Protein AF-A0A7S0Z1D7-F1 (afdb_monomer_lite)

Structure (mmCIF, N/CA/C/O backbone):
data_AF-A0A7S0Z1D7-F1
#
_entry.id   AF-A0A7S0Z1D7-F1
#
loop_
_atom_site.group_PDB
_atom_site.id
_atom_site.type_symbol
_atom_site.label_atom_id
_atom_site.label_alt_id
_atom_site.label_comp_id
_atom_site.label_asym_id
_atom_site.label_entity_id
_atom_site.label_seq_id
_atom_site.pdbx_PDB_ins_code
_atom_site.Cartn_x
_atom_site.Cartn_y
_atom_site.Cartn_z
_atom_site.occupancy
_atom_site.B_iso_or_equiv
_atom_site.auth_seq_id
_atom_site.auth_comp_id
_atom_site.auth_asym_id
_atom_site.auth_atom_id
_atom_site.pdbx_PDB_model_num
ATOM 1 N N . SER A 1 1 ? -38.352 2.655 25.335 1.00 43.62 1 SER A N 1
ATOM 2 C CA . SER A 1 1 ? -36.918 2.982 25.258 1.00 43.62 1 SER A CA 1
ATOM 3 C C . SER A 1 1 ? -36.432 2.524 23.896 1.00 43.62 1 SER A C 1
ATOM 5 O O . SER A 1 1 ? -36.374 1.323 23.671 1.00 43.62 1 SER A O 1
ATOM 7 N N . GLY A 1 2 ? -36.289 3.442 22.940 1.00 38.91 2 GLY A N 1
ATOM 8 C CA . GLY A 1 2 ? -35.926 3.115 21.559 1.00 38.91 2 GLY A CA 1
ATOM 9 C C . GLY A 1 2 ? -34.457 3.434 21.340 1.00 38.91 2 GLY A C 1
ATOM 10 O O . GLY A 1 2 ? -34.082 4.601 21.384 1.00 38.91 2 GLY A O 1
ATOM 11 N N . VAL A 1 3 ? -33.631 2.410 21.154 1.00 46.56 3 VAL A N 1
ATOM 12 C CA . VAL A 1 3 ? -32.231 2.589 20.766 1.00 46.56 3 VAL A CA 1
ATOM 13 C C . VAL A 1 3 ? -32.209 2.693 19.245 1.00 46.56 3 VAL A C 1
ATOM 15 O O . VAL A 1 3 ? -32.564 1.739 18.555 1.00 46.56 3 VAL A O 1
ATOM 18 N N . ILE A 1 4 ? -31.855 3.867 18.723 1.00 37.34 4 ILE A N 1
ATOM 19 C CA . ILE A 1 4 ? -31.607 4.061 17.294 1.00 37.34 4 ILE A CA 1
ATOM 20 C C . ILE A 1 4 ? -30.187 3.560 17.037 1.00 37.34 4 ILE A C 1
ATOM 22 O O . ILE A 1 4 ? -29.221 4.194 17.452 1.00 37.34 4 ILE A O 1
ATOM 26 N N . PHE A 1 5 ? -30.055 2.412 16.376 1.00 46.38 5 PHE A N 1
ATOM 27 C CA . PHE A 1 5 ? -28.789 2.007 15.778 1.00 46.38 5 PHE A CA 1
ATOM 28 C C . PHE A 1 5 ? -28.756 2.560 14.354 1.00 46.38 5 PHE A C 1
ATOM 30 O O . PHE A 1 5 ? -29.391 2.008 13.458 1.00 46.38 5 PHE A O 1
ATOM 37 N N . ALA A 1 6 ? -28.042 3.665 14.150 1.00 43.78 6 ALA A N 1
ATOM 38 C CA . ALA A 1 6 ? -27.604 4.054 12.819 1.00 43.78 6 ALA A CA 1
ATOM 39 C C . ALA A 1 6 ? -26.279 3.330 12.550 1.00 43.78 6 ALA A C 1
ATOM 41 O O . ALA A 1 6 ? -25.262 3.596 13.187 1.00 43.78 6 ALA A O 1
ATOM 42 N N . SER A 1 7 ? -26.321 2.336 11.666 1.00 46.44 7 SER A N 1
ATOM 43 C CA . SER A 1 7 ? -25.127 1.724 11.090 1.00 46.44 7 SER A CA 1
ATOM 44 C C . SER A 1 7 ? -24.776 2.527 9.842 1.00 46.44 7 SER A C 1
ATOM 46 O O . SER A 1 7 ? -25.112 2.111 8.732 1.00 46.44 7 SER A O 1
ATOM 48 N N . GLU A 1 8 ? -24.149 3.693 9.998 1.00 53.03 8 GLU A N 1
ATOM 49 C CA . GLU A 1 8 ? -23.557 4.364 8.843 1.00 53.03 8 GLU A CA 1
ATOM 50 C C . GLU A 1 8 ? -22.458 3.454 8.263 1.00 53.03 8 GLU A C 1
ATOM 52 O O . GLU A 1 8 ? -21.535 3.069 8.991 1.00 53.03 8 GLU A O 1
ATOM 57 N N . PRO A 1 9 ? -22.515 3.090 6.968 1.00 56.50 9 PRO A N 1
ATOM 58 C CA . PRO A 1 9 ? -21.373 2.466 6.319 1.00 56.50 9 PRO A CA 1
ATOM 59 C C . PRO A 1 9 ? -20.168 3.402 6.457 1.00 56.50 9 PRO A C 1
ATOM 61 O O . PRO A 1 9 ? -20.307 4.618 6.319 1.00 56.50 9 PRO A O 1
ATOM 64 N N . ALA A 1 10 ? -18.990 2.844 6.753 1.00 62.59 10 ALA A N 1
ATOM 65 C CA . ALA A 1 10 ? -17.773 3.623 6.947 1.00 62.59 10 ALA A CA 1
ATOM 66 C C . ALA A 1 10 ? -17.530 4.530 5.730 1.00 62.59 10 ALA A C 1
ATOM 68 O O . ALA A 1 10 ? -17.160 4.065 4.653 1.00 62.59 10 ALA A O 1
ATOM 69 N N . ARG A 1 11 ? -17.773 5.834 5.891 1.00 73.62 11 ARG A N 1
ATOM 70 C CA . ARG A 1 11 ? -17.564 6.807 4.823 1.00 73.62 11 ARG A CA 1
ATOM 71 C C . ARG A 1 11 ? -16.075 7.072 4.682 1.00 73.62 11 ARG A C 1
ATOM 73 O O . ARG A 1 11 ? -15.396 7.365 5.667 1.00 73.62 11 ARG A O 1
ATOM 80 N N . LEU A 1 12 ? -15.585 7.025 3.452 1.00 76.00 12 LEU A N 1
ATOM 81 C CA . LEU A 1 12 ? -14.231 7.443 3.143 1.00 76.00 12 LEU A CA 1
ATOM 82 C C . LEU A 1 12 ? -14.151 8.972 3.140 1.00 76.00 12 LEU A C 1
ATOM 84 O O . LEU A 1 12 ? -14.885 9.645 2.417 1.00 76.00 12 LEU A O 1
ATOM 88 N N . GLU A 1 13 ? -13.305 9.527 3.999 1.00 80.81 13 GLU A N 1
ATOM 89 C CA . GLU A 1 13 ? -13.101 10.971 4.117 1.00 80.81 13 GLU A CA 1
ATOM 90 C C . GLU A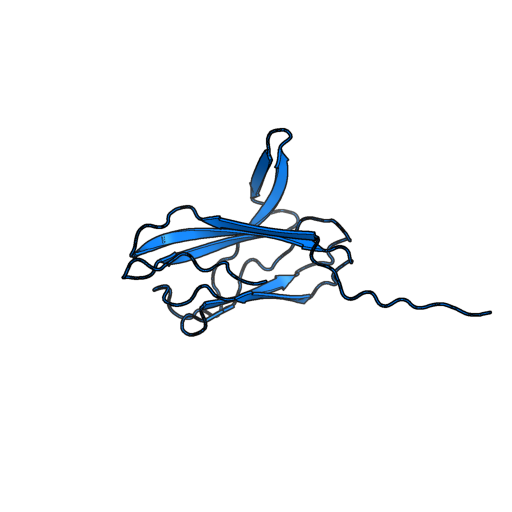 1 13 ? -11.915 11.449 3.287 1.00 80.81 13 GLU A C 1
ATOM 92 O O . GLU A 1 13 ? -11.979 12.526 2.703 1.00 80.81 13 GLU A O 1
ATOM 97 N N . VAL A 1 14 ? -10.847 10.651 3.248 1.00 76.62 14 VAL A N 1
ATOM 98 C CA . VAL A 1 14 ? -9.636 10.908 2.464 1.00 76.62 14 VAL A CA 1
ATOM 99 C C . VAL A 1 14 ? -9.242 9.617 1.767 1.00 76.62 14 VAL A C 1
ATOM 101 O O . VAL A 1 14 ? -9.149 8.577 2.416 1.00 76.62 14 VAL A O 1
ATOM 104 N N . ALA A 1 15 ? -8.986 9.707 0.467 1.00 83.25 15 ALA A N 1
ATOM 105 C CA . ALA A 1 15 ? -8.326 8.684 -0.328 1.00 83.25 15 ALA A CA 1
ATOM 106 C C . ALA A 1 15 ? -7.386 9.378 -1.302 1.00 83.25 15 ALA A C 1
ATOM 108 O O . ALA A 1 15 ? -7.820 9.981 -2.281 1.00 83.25 15 ALA A O 1
ATOM 109 N N . GLU A 1 16 ? -6.097 9.313 -0.999 1.00 85.44 16 GLU A N 1
ATOM 110 C CA . GLU A 1 16 ? -5.060 9.928 -1.808 1.00 85.44 16 GLU A CA 1
ATOM 111 C C . GLU A 1 16 ? -3.976 8.921 -2.155 1.00 85.44 16 GLU A C 1
ATOM 113 O O . GLU A 1 16 ? -3.605 8.060 -1.350 1.00 85.44 16 GLU A O 1
ATOM 118 N N . LEU A 1 17 ? -3.458 9.074 -3.369 1.00 88.62 17 LEU A N 1
ATOM 119 C CA . LEU A 1 17 ? -2.366 8.291 -3.914 1.00 88.62 17 LEU A CA 1
ATOM 120 C C . LEU A 1 17 ? -1.288 9.236 -4.410 1.00 88.62 17 LEU A C 1
ATOM 122 O O . LEU A 1 17 ? -1.570 10.222 -5.090 1.00 88.62 17 LEU A O 1
ATOM 126 N N . GLU A 1 18 ? -0.054 8.901 -4.084 1.00 90.62 18 GLU A N 1
ATOM 127 C CA . GLU A 1 18 ? 1.121 9.617 -4.545 1.00 90.62 18 GLU A CA 1
ATOM 128 C C . GLU A 1 18 ? 2.105 8.629 -5.153 1.00 90.62 18 GLU A C 1
ATOM 130 O O . GLU A 1 18 ? 2.356 7.557 -4.604 1.00 90.62 18 GLU A O 1
ATOM 135 N N . GLU A 1 19 ? 2.646 9.000 -6.306 1.00 89.31 19 GLU A N 1
ATOM 136 C CA . GLU A 1 19 ? 3.552 8.178 -7.093 1.00 89.31 19 GLU A CA 1
ATOM 137 C C . GLU A 1 19 ? 4.892 8.889 -7.218 1.00 89.31 19 GLU A C 1
ATOM 139 O O . GLU A 1 19 ? 4.947 10.087 -7.494 1.00 89.31 19 GLU A O 1
ATOM 144 N N . THR A 1 20 ? 5.986 8.148 -7.085 1.00 91.94 20 THR A N 1
ATOM 145 C CA . THR A 1 20 ? 7.329 8.718 -7.278 1.00 91.94 20 THR A CA 1
ATOM 146 C C . THR A 1 20 ? 7.661 9.005 -8.742 1.00 91.94 20 THR A C 1
ATOM 148 O O . THR A 1 20 ? 8.494 9.862 -9.024 1.00 91.94 20 THR A O 1
ATOM 151 N N . THR A 1 21 ? 7.068 8.271 -9.689 1.00 88.50 21 THR A N 1
ATOM 152 C CA . THR A 1 21 ? 7.337 8.446 -11.123 1.00 88.50 21 THR A CA 1
ATOM 153 C C . THR A 1 21 ? 6.233 7.848 -11.987 1.00 88.50 21 THR A C 1
ATOM 155 O O . THR A 1 21 ? 5.698 6.789 -11.679 1.00 88.50 21 THR A O 1
ATOM 158 N N . ARG A 1 22 ? 5.948 8.489 -13.125 1.00 85.81 22 ARG A N 1
ATOM 159 C CA . ARG A 1 22 ? 5.029 7.985 -14.165 1.00 85.81 22 ARG A CA 1
ATOM 160 C C . ARG A 1 22 ? 5.754 7.418 -15.386 1.00 85.81 22 ARG A C 1
ATOM 162 O O . ARG A 1 22 ? 5.128 7.106 -16.393 1.00 85.81 22 ARG A O 1
ATOM 169 N N . VAL A 1 23 ? 7.082 7.317 -15.323 1.00 88.31 23 VAL A N 1
ATOM 170 C CA . VAL A 1 23 ? 7.895 6.812 -16.434 1.00 88.31 23 VAL A CA 1
ATOM 171 C C . VAL A 1 23 ? 7.589 5.330 -16.658 1.00 88.31 23 VAL A C 1
ATOM 173 O O . VAL A 1 23 ? 7.536 4.548 -15.705 1.00 88.31 23 VAL A O 1
ATOM 176 N N . SER A 1 24 ? 7.386 4.948 -17.917 1.00 89.69 24 SER A N 1
ATOM 177 C CA . SER A 1 24 ? 7.147 3.561 -18.324 1.00 89.69 24 SER A CA 1
ATOM 178 C C . SER A 1 24 ? 8.285 2.647 -17.878 1.00 89.69 24 SER A C 1
ATOM 180 O O . SER A 1 24 ? 9.454 3.026 -17.963 1.00 89.69 24 SER A O 1
ATOM 182 N N . SER A 1 25 ? 7.954 1.441 -17.420 1.00 91.31 25 SER A N 1
ATOM 183 C CA . SER A 1 25 ? 8.916 0.442 -16.923 1.00 91.31 25 SER A CA 1
ATOM 184 C C . SER A 1 25 ? 9.796 0.884 -15.748 1.00 91.31 25 SER A C 1
ATOM 186 O O . SER A 1 25 ? 10.668 0.127 -15.322 1.00 91.31 25 SER A O 1
ATOM 188 N N . ALA A 1 26 ? 9.584 2.078 -15.190 1.00 92.44 26 ALA A N 1
ATOM 189 C CA . ALA A 1 26 ? 10.303 2.520 -14.009 1.00 92.44 26 ALA A CA 1
ATOM 190 C C . ALA A 1 26 ? 9.721 1.871 -12.747 1.00 92.44 26 ALA A C 1
ATOM 192 O O . ALA A 1 26 ? 8.520 1.598 -12.656 1.00 92.44 26 ALA A O 1
ATOM 193 N N . SER A 1 27 ? 10.580 1.655 -11.749 1.00 94.50 27 SER A N 1
ATOM 194 C CA . SER A 1 27 ? 10.118 1.326 -10.402 1.00 94.50 27 SER A CA 1
ATOM 195 C C . SER A 1 27 ? 9.440 2.552 -9.799 1.00 94.50 27 SER A C 1
ATOM 197 O O . SER A 1 27 ? 10.032 3.628 -9.737 1.00 94.50 27 SER A O 1
ATOM 199 N N . ASN A 1 28 ? 8.204 2.369 -9.352 1.00 92.81 28 ASN A N 1
ATOM 200 C CA . ASN A 1 28 ? 7.359 3.405 -8.798 1.00 92.81 28 ASN A CA 1
ATOM 201 C C . ASN A 1 28 ? 6.923 3.007 -7.388 1.00 92.81 28 ASN A C 1
ATOM 203 O O . ASN A 1 28 ? 6.426 1.902 -7.163 1.00 92.81 28 ASN A O 1
ATOM 207 N N . SER A 1 29 ? 7.133 3.900 -6.426 1.00 94.94 29 SER A N 1
ATOM 208 C CA . SER A 1 29 ? 6.567 3.746 -5.091 1.00 94.94 29 SER A CA 1
ATOM 209 C C . SER A 1 29 ? 5.211 4.433 -5.048 1.00 94.94 29 SER A C 1
ATOM 211 O O . SER A 1 29 ? 5.121 5.625 -5.334 1.00 94.94 29 SER A O 1
ATOM 213 N N . ILE A 1 30 ? 4.190 3.671 -4.669 1.00 94.12 30 ILE A N 1
ATOM 214 C CA . ILE A 1 30 ? 2.826 4.147 -4.472 1.00 94.12 30 ILE A CA 1
ATOM 215 C C . ILE A 1 30 ? 2.630 4.359 -2.977 1.00 94.12 30 ILE A C 1
ATOM 217 O O . ILE A 1 30 ? 2.709 3.403 -2.202 1.00 94.12 30 ILE A O 1
ATOM 221 N N . THR A 1 31 ? 2.387 5.600 -2.579 1.00 94.88 31 THR A N 1
ATOM 222 C CA . THR A 1 31 ? 2.015 5.974 -1.214 1.00 94.88 31 THR A CA 1
ATOM 223 C C . THR A 1 31 ? 0.506 6.157 -1.158 1.00 94.88 31 THR A C 1
ATOM 225 O O . THR A 1 31 ? -0.048 6.973 -1.889 1.00 94.88 31 THR A O 1
ATOM 228 N N . VAL A 1 32 ? -0.152 5.399 -0.288 1.00 94.56 32 VAL A N 1
ATOM 229 C CA . VAL A 1 32 ? -1.597 5.437 -0.057 1.00 94.56 32 VAL A CA 1
ATOM 230 C C . VAL A 1 32 ? -1.857 6.158 1.255 1.00 94.56 32 VAL A C 1
ATOM 232 O O . VAL A 1 32 ? -1.204 5.860 2.255 1.00 94.56 32 VAL A O 1
ATOM 235 N N . ARG A 1 33 ? -2.830 7.070 1.264 1.00 93.44 33 ARG A N 1
ATOM 236 C CA . ARG A 1 33 ? -3.343 7.728 2.471 1.00 93.44 33 ARG A CA 1
ATOM 237 C C . ARG A 1 33 ? -4.858 7.605 2.500 1.00 93.44 33 ARG A C 1
ATOM 239 O O . ARG A 1 33 ? -5.542 8.021 1.566 1.00 93.44 33 ARG A O 1
ATOM 246 N N . LEU A 1 34 ? -5.367 7.027 3.579 1.00 92.25 34 LEU A N 1
ATOM 247 C CA . LEU A 1 34 ? -6.777 6.741 3.789 1.00 92.25 34 LEU A CA 1
ATOM 248 C C . LEU A 1 34 ? -7.232 7.339 5.116 1.00 92.25 34 LEU A C 1
ATOM 250 O O . LEU A 1 34 ? -6.536 7.210 6.120 1.00 92.25 34 LEU A O 1
ATOM 254 N N . ARG A 1 35 ? -8.428 7.916 5.156 1.00 90.94 35 ARG A N 1
ATOM 255 C CA . ARG A 1 35 ? -9.096 8.276 6.409 1.00 90.94 35 ARG A CA 1
ATOM 256 C C . ARG A 1 35 ? -10.561 7.895 6.334 1.00 90.94 35 ARG A C 1
ATOM 258 O O . ARG A 1 35 ? -11.238 8.277 5.383 1.00 90.94 35 ARG A O 1
ATOM 265 N N . THR A 1 36 ? -11.054 7.174 7.333 1.00 88.31 36 THR A N 1
ATOM 266 C CA . THR A 1 36 ? -12.456 6.750 7.417 1.00 88.31 36 THR A CA 1
ATOM 267 C C . THR A 1 36 ? -13.180 7.495 8.532 1.00 88.31 36 THR A C 1
ATOM 269 O O . THR A 1 36 ? -12.615 7.732 9.597 1.00 88.31 36 THR A O 1
ATOM 272 N N . GLY A 1 37 ? -14.454 7.820 8.313 1.00 88.62 37 GLY A N 1
ATOM 273 C CA . GLY A 1 37 ? -15.334 8.417 9.328 1.00 88.62 37 GLY A CA 1
ATOM 274 C C . GLY A 1 37 ? -15.874 7.413 10.353 1.00 88.62 37 GLY A C 1
ATOM 275 O O . GLY A 1 37 ? -16.726 7.748 11.167 1.00 88.62 37 GLY A O 1
ATOM 276 N N . ALA A 1 38 ? -15.412 6.164 10.293 1.00 88.56 38 ALA A N 1
ATOM 277 C CA . ALA A 1 38 ? -15.722 5.118 11.255 1.00 88.56 38 ALA A CA 1
ATOM 278 C C . ALA A 1 38 ? -14.429 4.440 11.712 1.00 88.56 38 ALA A C 1
ATOM 280 O O . ALA A 1 38 ? -13.449 4.380 10.963 1.00 88.56 38 ALA A O 1
ATOM 281 N N . ALA A 1 39 ? -14.442 3.915 12.937 1.00 91.88 39 ALA A N 1
ATOM 282 C CA . ALA A 1 39 ? -13.351 3.093 13.439 1.00 91.88 39 ALA A CA 1
ATOM 283 C C . ALA A 1 39 ? -13.305 1.750 12.695 1.00 91.88 39 AL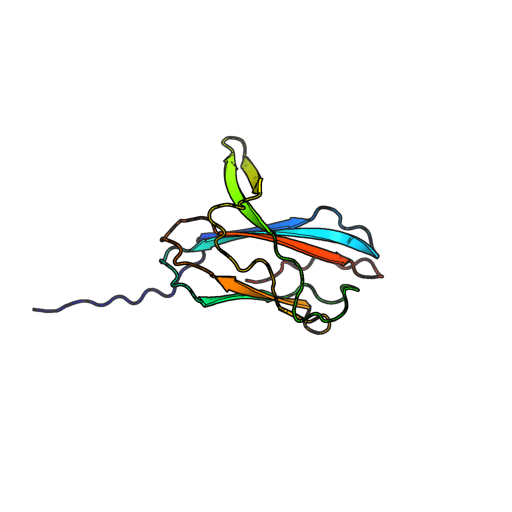A A C 1
ATOM 285 O O . ALA A 1 39 ? -14.342 1.137 12.441 1.00 91.88 39 ALA A O 1
ATOM 286 N N . LEU A 1 40 ? -12.099 1.281 12.384 1.00 92.56 40 LEU A N 1
ATOM 287 C CA . LEU A 1 40 ? -11.859 -0.018 11.762 1.00 92.56 40 LEU A CA 1
ATOM 288 C C . LEU A 1 40 ? -11.245 -0.967 12.788 1.00 92.56 40 LEU A C 1
ATOM 290 O O . LEU A 1 40 ? -10.367 -0.580 13.562 1.00 92.56 40 LEU A O 1
ATOM 294 N N . SER A 1 41 ? -11.688 -2.221 12.801 1.00 94.69 41 SER A N 1
ATOM 295 C CA . SER A 1 41 ? -11.107 -3.247 13.668 1.00 94.69 41 SER A CA 1
ATOM 296 C C . SER A 1 41 ? -9.776 -3.754 13.112 1.00 94.69 41 SER A C 1
ATOM 298 O O . SER A 1 41 ? -9.493 -3.643 11.915 1.00 94.69 41 SER A O 1
ATOM 300 N N . SER A 1 42 ? -8.973 -4.393 13.964 1.00 94.75 42 SER A N 1
ATOM 301 C CA . SER A 1 42 ? -7.849 -5.202 13.487 1.00 94.75 42 SER A CA 1
ATOM 302 C C . SER A 1 42 ? -8.324 -6.278 12.500 1.00 94.75 42 SER A C 1
ATOM 304 O O . SER A 1 42 ? -9.503 -6.638 12.463 1.00 94.75 42 SER A O 1
ATOM 306 N N . ALA A 1 43 ? -7.403 -6.760 11.665 1.00 93.44 43 ALA A N 1
ATOM 307 C CA . ALA A 1 43 ? -7.638 -7.711 10.578 1.00 93.44 43 ALA A CA 1
ATOM 308 C C . ALA A 1 43 ? -8.583 -7.238 9.454 1.00 93.44 43 ALA A C 1
ATOM 310 O O . ALA A 1 43 ? -8.783 -7.983 8.489 1.00 93.44 43 ALA A O 1
ATOM 311 N N . THR A 1 44 ? -9.103 -6.003 9.515 1.00 94.75 44 THR A N 1
ATOM 312 C CA . THR A 1 44 ? -9.806 -5.381 8.382 1.00 94.75 44 THR A CA 1
ATOM 313 C C . THR A 1 44 ? -8.914 -5.428 7.149 1.00 94.75 44 THR A C 1
ATOM 315 O O . THR A 1 44 ? -7.717 -5.138 7.219 1.00 94.75 44 THR A O 1
ATOM 318 N N . THR A 1 45 ? -9.498 -5.820 6.023 1.00 95.06 45 THR A N 1
ATOM 319 C CA . THR A 1 45 ? -8.789 -5.938 4.751 1.00 95.06 45 THR A CA 1
ATOM 320 C C . THR A 1 45 ? -9.007 -4.673 3.931 1.00 95.06 45 THR A C 1
ATOM 322 O O . THR A 1 45 ? -10.146 -4.297 3.672 1.00 95.06 45 THR A O 1
ATOM 325 N N . ILE A 1 46 ? -7.915 -4.033 3.526 1.00 93.94 46 ILE A N 1
ATOM 326 C CA . ILE A 1 46 ? -7.901 -2.894 2.608 1.00 93.94 46 ILE A CA 1
ATOM 327 C C . ILE A 1 46 ? -7.467 -3.420 1.246 1.00 93.94 46 ILE A C 1
ATOM 329 O O . ILE A 1 46 ? -6.443 -4.099 1.136 1.00 93.94 46 ILE A O 1
ATOM 333 N N . THR A 1 47 ? -8.247 -3.101 0.218 1.00 93.75 47 THR A N 1
ATOM 334 C CA . THR A 1 47 ? -7.985 -3.544 -1.150 1.00 93.75 47 THR A CA 1
ATOM 335 C C . THR A 1 47 ? -7.861 -2.328 -2.052 1.00 93.75 47 THR A C 1
ATOM 337 O O . THR A 1 47 ? -8.833 -1.622 -2.273 1.00 93.75 47 THR A O 1
ATOM 340 N N . LEU A 1 48 ? -6.665 -2.088 -2.580 1.00 91.81 48 LEU A N 1
ATOM 341 C CA . LEU A 1 48 ? -6.421 -1.077 -3.602 1.00 91.81 48 LEU A CA 1
ATOM 342 C C . LEU A 1 48 ? -6.559 -1.733 -4.974 1.00 91.81 48 LEU A C 1
ATOM 344 O O . LEU A 1 48 ? -5.911 -2.747 -5.231 1.00 91.81 48 LEU A O 1
ATOM 348 N N . THR A 1 49 ? -7.375 -1.159 -5.856 1.00 89.50 49 THR A N 1
ATOM 349 C CA . THR A 1 49 ? -7.640 -1.712 -7.193 1.00 89.50 49 THR A CA 1
ATOM 350 C C . THR A 1 49 ? -7.420 -0.689 -8.298 1.00 89.50 49 THR A C 1
ATOM 352 O O . THR A 1 49 ? -7.466 0.517 -8.067 1.00 89.50 49 THR A O 1
ATOM 355 N N . GLY A 1 50 ? -7.218 -1.171 -9.526 1.00 85.00 50 GLY A N 1
ATOM 356 C CA . GLY A 1 50 ? -7.106 -0.318 -10.712 1.00 85.00 50 GLY A CA 1
ATOM 357 C C . GLY A 1 50 ? -5.673 -0.003 -11.141 1.00 85.00 50 GLY A C 1
ATOM 358 O O . GLY A 1 50 ? -5.492 0.728 -12.109 1.00 85.00 50 GLY A O 1
ATOM 359 N N . LEU A 1 51 ? -4.662 -0.597 -10.498 1.00 88.12 51 LEU A N 1
ATOM 360 C CA . LEU A 1 51 ? -3.246 -0.476 -10.872 1.00 88.12 51 LEU A CA 1
ATOM 361 C C . LEU A 1 51 ? -2.850 -1.506 -11.949 1.00 88.12 51 LEU A C 1
ATOM 363 O O . LEU A 1 51 ? -1.890 -2.269 -11.810 1.00 88.12 51 LEU A O 1
ATOM 367 N N . THR A 1 52 ? -3.664 -1.602 -12.999 1.00 90.00 52 THR A N 1
ATOM 368 C CA . THR A 1 52 ? -3.553 -2.629 -14.046 1.00 90.00 52 THR A CA 1
ATOM 369 C C . THR A 1 52 ? -2.429 -2.342 -15.036 1.00 90.00 52 THR A C 1
ATOM 371 O O . THR A 1 52 ? -2.105 -1.193 -15.309 1.00 90.00 52 THR A O 1
ATOM 374 N N . GLY A 1 53 ? -1.871 -3.391 -15.644 1.00 89.19 53 GLY A N 1
ATOM 375 C CA . GLY A 1 53 ? -0.840 -3.275 -16.684 1.00 89.19 53 GLY A CA 1
ATOM 376 C C . GLY A 1 53 ? 0.547 -2.880 -16.171 1.00 89.19 53 GLY A C 1
ATOM 377 O O . GLY A 1 53 ? 1.460 -2.693 -16.970 1.00 89.19 53 GLY A O 1
ATOM 378 N N . THR A 1 54 ? 0.723 -2.811 -14.852 1.00 92.25 54 THR A N 1
ATOM 379 C CA . THR A 1 54 ? 2.037 -2.836 -14.204 1.00 92.25 54 THR A CA 1
ATOM 380 C C . THR A 1 54 ? 2.799 -4.118 -14.564 1.00 92.25 54 THR A C 1
ATOM 382 O O . THR A 1 54 ? 2.225 -5.150 -14.923 1.00 92.25 54 THR A O 1
ATOM 385 N N . GLN A 1 55 ? 4.123 -4.066 -14.456 1.00 94.81 55 GLN A N 1
ATOM 386 C CA . GLN A 1 55 ? 5.018 -5.184 -14.775 1.00 94.81 55 GLN A CA 1
ATOM 387 C C . GLN A 1 55 ? 5.466 -5.966 -13.531 1.00 94.81 55 GLN A C 1
ATOM 389 O O . GLN A 1 55 ? 6.270 -6.890 -13.631 1.00 94.81 55 GLN A O 1
ATOM 394 N N . SER A 1 56 ? 4.966 -5.602 -12.349 1.00 94.69 56 SER A N 1
ATOM 395 C CA . SER A 1 56 ? 5.237 -6.339 -11.115 1.00 94.69 56 SER A CA 1
ATOM 396 C C . SER A 1 56 ? 4.513 -7.675 -11.116 1.00 94.69 56 SER A C 1
ATOM 398 O O . SER A 1 56 ? 3.286 -7.690 -11.088 1.00 94.69 56 SER A O 1
ATOM 400 N N . ALA A 1 57 ? 5.272 -8.771 -11.103 1.00 97.00 57 ALA A N 1
ATOM 401 C CA . ALA A 1 57 ? 4.736 -10.124 -10.993 1.00 97.00 57 ALA A CA 1
ATOM 402 C C . ALA A 1 57 ? 3.943 -10.327 -9.693 1.00 97.00 57 ALA A C 1
ATOM 404 O O . ALA A 1 57 ? 4.213 -9.666 -8.684 1.00 97.00 57 ALA A O 1
ATOM 405 N N . ASP A 1 58 ? 3.002 -11.271 -9.722 1.00 97.88 58 ASP A N 1
ATOM 406 C CA . ASP A 1 58 ? 2.223 -11.687 -8.555 1.00 97.88 58 ASP A CA 1
ATOM 407 C C . ASP A 1 58 ? 3.126 -12.007 -7.357 1.00 97.88 58 ASP A C 1
ATOM 409 O O . ASP A 1 58 ? 4.181 -12.634 -7.485 1.00 97.88 58 ASP A O 1
ATOM 413 N N . SER A 1 59 ? 2.700 -11.589 -6.167 1.00 98.00 59 SER A N 1
ATOM 414 C CA . SER A 1 59 ? 3.432 -11.868 -4.935 1.00 98.00 59 SER A CA 1
ATOM 415 C C . SER A 1 59 ? 2.490 -11.966 -3.750 1.00 98.00 59 SER A C 1
ATOM 417 O O . SER A 1 59 ? 1.721 -11.051 -3.474 1.00 98.00 59 SER A O 1
ATOM 419 N N . ALA A 1 60 ? 2.601 -13.050 -2.984 1.00 97.31 60 ALA A N 1
ATOM 420 C CA . ALA A 1 60 ? 1.890 -13.195 -1.7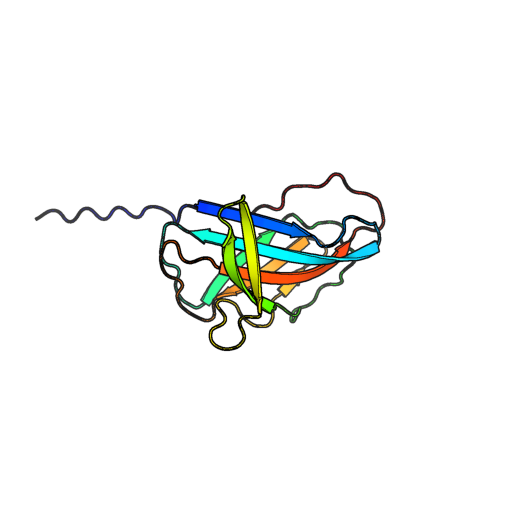15 1.00 97.31 60 ALA A CA 1
ATOM 421 C C . ALA A 1 60 ? 2.541 -12.410 -0.559 1.00 97.31 60 ALA A C 1
ATOM 423 O O . ALA A 1 60 ? 1.985 -12.374 0.535 1.00 97.31 60 ALA A O 1
ATOM 424 N N . ASN A 1 61 ? 3.730 -11.832 -0.779 1.00 97.25 61 ASN A N 1
ATOM 425 C CA . ASN A 1 61 ? 4.533 -11.174 0.251 1.00 97.25 61 ASN A CA 1
ATOM 426 C C . ASN A 1 61 ? 5.193 -9.893 -0.288 1.00 97.25 61 ASN A C 1
ATOM 428 O O . ASN A 1 61 ? 6.401 -9.703 -0.142 1.00 97.25 61 ASN A O 1
ATOM 432 N N . VAL A 1 62 ? 4.433 -9.017 -0.953 1.00 97.44 62 VAL A N 1
ATOM 433 C CA . VAL A 1 62 ? 4.983 -7.712 -1.353 1.00 97.44 62 VAL A CA 1
ATOM 434 C C . VAL A 1 62 ? 5.257 -6.885 -0.102 1.00 97.44 62 VAL A C 1
ATOM 436 O O . VAL A 1 62 ? 4.431 -6.859 0.808 1.00 97.44 62 VAL A O 1
ATOM 439 N N . VAL A 1 63 ? 6.413 -6.226 -0.040 1.00 97.62 63 VAL A N 1
ATOM 440 C CA . VAL A 1 63 ? 6.768 -5.373 1.100 1.00 97.62 63 VAL A CA 1
ATOM 441 C C . VAL A 1 63 ? 5.849 -4.157 1.127 1.00 97.62 63 VAL A C 1
ATOM 443 O O . VAL A 1 63 ? 5.726 -3.433 0.137 1.00 97.62 63 VAL A O 1
ATOM 446 N N . VAL A 1 64 ? 5.237 -3.932 2.284 1.00 97.19 64 VAL A N 1
ATOM 447 C CA . VAL A 1 64 ? 4.377 -2.791 2.575 1.00 97.19 64 VAL A CA 1
ATOM 448 C C . VAL A 1 64 ? 4.969 -2.060 3.765 1.00 97.19 64 VAL A C 1
ATOM 450 O O . VAL A 1 64 ? 5.154 -2.615 4.843 1.00 97.19 64 VAL A O 1
ATOM 453 N N . GLN A 1 65 ? 5.276 -0.790 3.565 1.00 97.12 65 GLN A N 1
ATOM 454 C CA . GLN A 1 65 ? 5.856 0.057 4.586 1.00 97.12 65 GLN A CA 1
ATOM 455 C C . GLN A 1 65 ? 4.767 0.933 5.192 1.00 97.12 65 GLN A C 1
ATOM 457 O O . GLN A 1 65 ? 4.211 1.778 4.496 1.00 97.12 65 GLN A O 1
ATOM 462 N N . SER A 1 66 ? 4.451 0.741 6.474 1.00 96.44 66 SER A N 1
ATOM 463 C CA . SER A 1 66 ? 3.524 1.630 7.183 1.00 96.44 66 SER A CA 1
ATOM 464 C C . SER A 1 66 ? 4.163 3.004 7.373 1.00 96.44 66 SER A C 1
ATOM 466 O O . SER A 1 66 ? 5.351 3.104 7.681 1.00 96.44 66 SER A O 1
ATOM 468 N N . LEU A 1 67 ? 3.359 4.054 7.232 1.00 96.75 67 LEU A N 1
ATOM 469 C CA . LEU A 1 67 ? 3.785 5.441 7.376 1.00 96.75 67 LEU A CA 1
ATOM 470 C C . LEU A 1 67 ? 2.962 6.153 8.452 1.00 96.75 67 LEU A C 1
ATOM 472 O O . LEU A 1 67 ? 1.809 5.800 8.703 1.00 96.75 67 LEU A O 1
ATOM 476 N N . SER A 1 68 ? 3.559 7.172 9.060 1.00 94.06 68 SER A N 1
ATOM 477 C CA . SER A 1 68 ? 2.872 8.200 9.836 1.00 94.06 68 SER A CA 1
ATOM 478 C C . SER A 1 68 ? 2.813 9.450 8.973 1.00 94.06 68 SER A C 1
ATOM 480 O O . SER A 1 68 ? 3.863 9.960 8.594 1.00 94.06 68 SER A O 1
ATOM 482 N N . CYS A 1 69 ? 1.611 9.911 8.626 1.00 93.19 69 CYS A N 1
ATOM 483 C CA . CYS A 1 69 ? 1.428 11.069 7.757 1.00 93.19 69 CYS A CA 1
ATOM 484 C C . CYS A 1 69 ? 0.589 12.146 8.442 1.00 93.19 69 CYS A C 1
ATOM 486 O O . CYS A 1 69 ? -0.518 11.868 8.906 1.00 93.19 69 CYS A O 1
ATOM 488 N N . GLU A 1 70 ? 1.081 13.380 8.425 1.00 91.00 70 GLU A N 1
ATOM 489 C CA . GLU A 1 70 ? 0.383 14.556 8.944 1.00 91.00 70 GLU A CA 1
ATOM 490 C C . GLU A 1 70 ? 0.130 15.572 7.821 1.00 91.00 70 GLU A C 1
ATOM 492 O O . GLU A 1 70 ? 1.008 15.782 6.977 1.00 91.00 70 GLU A O 1
ATOM 497 N N . PRO A 1 71 ? -1.060 16.197 7.763 1.00 89.44 71 PRO A N 1
ATOM 498 C CA . PRO A 1 71 ? -1.361 17.190 6.742 1.00 89.44 71 PRO A CA 1
ATOM 499 C C . PRO A 1 71 ? -0.578 18.483 6.997 1.00 89.44 71 PRO A C 1
ATOM 501 O O . PRO A 1 71 ? -0.505 18.976 8.123 1.00 89.44 71 PRO A O 1
ATOM 504 N N . LEU A 1 72 ? -0.031 19.070 5.935 1.00 89.06 72 LEU A N 1
ATOM 505 C CA . LEU A 1 72 ? 0.676 20.348 5.996 1.00 89.06 72 LEU A CA 1
ATOM 506 C C . LEU A 1 72 ? -0.297 21.523 5.844 1.00 89.06 72 LEU A C 1
ATOM 508 O O . LEU A 1 72 ? -1.236 21.474 5.050 1.00 89.06 72 LEU A O 1
ATOM 512 N N . SER A 1 73 ? -0.031 22.633 6.540 1.00 88.19 73 SER A N 1
ATOM 513 C CA . SER A 1 73 ? -0.858 23.853 6.470 1.00 88.19 73 SER A CA 1
ATOM 514 C C . SER A 1 73 ? -0.914 24.469 5.066 1.00 88.19 73 SER A C 1
ATOM 516 O O . SER A 1 73 ? -1.889 25.127 4.720 1.00 88.19 73 SER A O 1
ATOM 518 N N . ALA A 1 74 ? 0.126 24.246 4.257 1.00 87.31 74 ALA A N 1
ATOM 519 C CA . ALA A 1 74 ? 0.219 24.698 2.868 1.00 87.31 74 ALA A CA 1
ATOM 520 C C . ALA A 1 74 ? -0.430 23.726 1.858 1.00 87.31 74 ALA A C 1
ATOM 522 O O . ALA A 1 74 ? -0.359 23.959 0.653 1.00 87.31 74 ALA A O 1
ATOM 523 N N . GLY A 1 75 ? -1.053 22.644 2.337 1.00 84.56 75 GLY A N 1
ATOM 524 C CA . GLY A 1 75 ? -1.484 21.513 1.520 1.00 84.56 75 GLY A CA 1
ATOM 525 C C . GLY A 1 75 ? -0.389 20.451 1.371 1.00 84.56 75 GLY A C 1
ATOM 526 O O . GLY A 1 75 ? 0.803 20.735 1.494 1.00 84.56 75 GLY A O 1
ATOM 527 N N . GLY A 1 76 ? -0.805 19.208 1.121 1.00 87.75 76 GLY A N 1
ATOM 528 C CA . GLY A 1 76 ? 0.081 18.043 1.073 1.00 87.75 76 GLY A CA 1
ATOM 529 C C . GLY A 1 76 ? 0.274 17.369 2.434 1.00 87.75 76 GLY A C 1
ATOM 530 O O . GLY A 1 76 ? -0.443 17.654 3.396 1.00 87.75 76 GLY A O 1
ATOM 531 N N . TRP A 1 77 ? 1.242 16.455 2.500 1.00 91.81 77 TRP A N 1
ATOM 532 C CA . TRP A 1 77 ? 1.470 15.581 3.651 1.00 91.81 77 TRP A CA 1
ATOM 533 C C . TRP A 1 77 ? 2.956 15.484 3.981 1.00 91.81 77 TRP A C 1
ATOM 535 O O . TRP A 1 77 ? 3.772 15.294 3.081 1.00 91.81 77 TRP A O 1
ATOM 545 N N . ASN A 1 78 ? 3.297 15.550 5.267 1.00 92.88 78 ASN A N 1
ATOM 546 C CA . ASN A 1 78 ? 4.592 15.093 5.758 1.00 92.88 78 ASN A CA 1
ATOM 547 C C . ASN A 1 78 ? 4.453 13.633 6.180 1.00 92.88 78 ASN A C 1
ATOM 549 O O . ASN A 1 78 ? 3.631 13.340 7.045 1.00 92.88 78 ASN A O 1
ATOM 553 N N . CYS A 1 79 ? 5.213 12.732 5.562 1.00 93.81 79 CYS A N 1
ATOM 554 C CA . CYS A 1 79 ? 5.122 11.297 5.813 1.00 93.81 79 CYS A CA 1
ATOM 555 C C . CYS A 1 79 ? 6.479 10.722 6.215 1.00 93.81 79 CYS A C 1
ATOM 557 O O . CYS A 1 79 ? 7.458 10.866 5.484 1.00 93.81 79 CYS A O 1
ATOM 559 N N . GLU A 1 80 ? 6.500 9.992 7.323 1.00 95.00 80 GLU A N 1
ATOM 560 C CA . GLU A 1 80 ? 7.681 9.307 7.850 1.00 95.00 80 GLU A CA 1
ATOM 561 C C . GLU A 1 80 ? 7.390 7.820 8.074 1.00 95.00 80 GLU A C 1
ATOM 563 O O . GLU A 1 80 ? 6.236 7.403 8.205 1.00 95.00 80 GLU A O 1
ATOM 568 N N . ASP A 1 81 ? 8.438 6.999 8.111 1.00 93.31 81 ASP A N 1
ATOM 569 C CA . ASP A 1 81 ? 8.299 5.559 8.313 1.00 93.31 81 ASP A CA 1
ATOM 570 C C . ASP A 1 81 ? 7.803 5.252 9.738 1.00 93.31 81 ASP A C 1
ATOM 572 O O . ASP A 1 81 ? 8.404 5.668 10.728 1.00 93.31 81 ASP A O 1
ATOM 576 N N . GLN A 1 82 ? 6.716 4.481 9.860 1.00 89.00 82 GLN A N 1
ATOM 577 C CA . GLN A 1 82 ? 6.123 4.121 11.152 1.00 89.00 82 GLN A CA 1
ATOM 578 C C . GLN A 1 82 ? 6.476 2.681 11.530 1.00 89.00 82 GLN A C 1
ATOM 580 O O . GLN A 1 82 ? 5.739 1.740 11.228 1.00 89.00 82 GLN A O 1
ATOM 585 N N . LEU A 1 83 ? 7.611 2.513 12.211 1.00 81.62 83 LEU A N 1
ATOM 586 C CA . LEU A 1 83 ? 8.129 1.196 12.600 1.00 81.62 83 LEU A CA 1
ATOM 587 C C . LEU A 1 83 ? 7.615 0.705 13.962 1.00 81.62 83 LEU A C 1
ATOM 589 O O . LEU A 1 83 ? 7.554 -0.500 14.188 1.00 81.62 83 LEU A O 1
ATOM 593 N N . ASN A 1 84 ? 7.220 1.612 14.859 1.00 87.19 84 ASN A N 1
ATOM 594 C CA . ASN A 1 84 ? 6.890 1.259 16.246 1.00 87.19 84 ASN A CA 1
ATOM 595 C C . ASN A 1 84 ? 5.407 0.927 16.449 1.00 87.19 84 ASN A C 1
ATOM 597 O O . ASN A 1 84 ? 5.062 0.148 17.336 1.00 87.19 84 ASN A O 1
ATOM 601 N N . PHE A 1 85 ? 4.520 1.515 15.640 1.00 87.88 85 PHE A N 1
ATOM 602 C CA . PHE A 1 85 ? 3.075 1.285 15.745 1.00 87.88 85 PHE A CA 1
ATOM 603 C C . PHE A 1 85 ? 2.356 1.212 14.382 1.00 87.88 85 PHE A C 1
ATOM 605 O O . PHE A 1 85 ? 1.409 1.970 14.126 1.00 87.88 85 PHE A O 1
ATOM 612 N N . PRO A 1 86 ? 2.804 0.319 13.480 1.00 93.62 86 PRO A N 1
ATOM 613 C CA . PRO A 1 86 ? 2.257 0.182 12.131 1.00 93.62 86 PRO A CA 1
ATOM 614 C C . PRO A 1 86 ? 0.753 -0.132 12.119 1.00 93.62 86 PRO A C 1
ATOM 616 O O . PRO A 1 86 ? 0.260 -0.970 12.878 1.00 93.62 86 PRO A O 1
ATOM 619 N N . ALA A 1 87 ? 0.017 0.539 11.230 1.00 93.50 87 ALA A N 1
ATOM 620 C CA . ALA A 1 87 ? -1.418 0.312 11.051 1.00 93.50 87 ALA A CA 1
ATOM 621 C C . ALA A 1 87 ? -1.696 -0.956 10.228 1.00 93.50 87 ALA A C 1
ATOM 623 O O . ALA A 1 87 ? -2.636 -1.695 10.523 1.00 93.50 87 ALA A O 1
ATOM 624 N N . VAL A 1 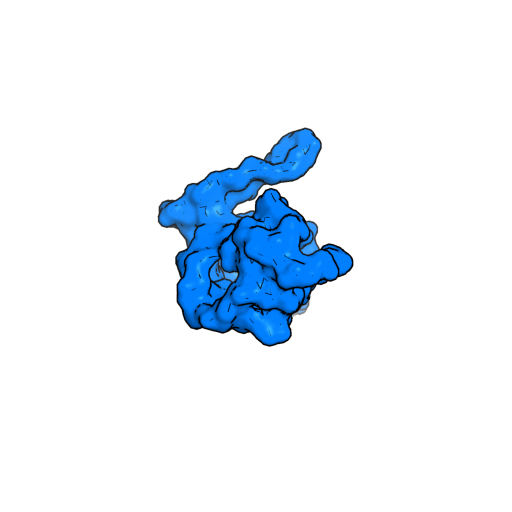88 ? -0.862 -1.220 9.219 1.00 96.25 88 VAL A N 1
ATOM 625 C CA . VAL A 1 88 ? -0.985 -2.330 8.261 1.00 96.25 88 VAL A CA 1
ATOM 626 C C . VAL A 1 88 ? 0.145 -3.342 8.421 1.00 96.25 88 VAL A C 1
ATOM 628 O O . VAL A 1 88 ? 1.217 -2.999 8.914 1.00 96.25 88 VAL A O 1
ATOM 631 N N . ASN A 1 89 ? -0.082 -4.579 7.975 1.00 96.00 89 ASN A N 1
ATOM 632 C CA . ASN A 1 89 ? 0.963 -5.599 7.892 1.00 96.00 89 ASN A CA 1
ATOM 633 C C . ASN A 1 89 ? 2.159 -5.101 7.071 1.00 96.00 89 ASN A C 1
ATOM 635 O O . ASN A 1 89 ? 1.988 -4.412 6.067 1.00 96.00 89 ASN A O 1
ATOM 639 N N . ALA A 1 90 ? 3.360 -5.543 7.456 1.00 95.88 90 ALA A N 1
ATOM 640 C CA . ALA A 1 90 ? 4.592 -5.275 6.710 1.00 95.88 90 ALA A CA 1
ATOM 641 C C . ALA A 1 90 ? 4.628 -5.958 5.327 1.00 95.88 90 ALA A C 1
ATOM 643 O O . ALA A 1 90 ? 5.518 -5.697 4.515 1.00 95.88 90 ALA A O 1
ATOM 644 N N . THR A 1 91 ? 3.670 -6.849 5.060 1.00 97.38 91 THR A N 1
ATOM 645 C CA . THR A 1 91 ? 3.475 -7.492 3.766 1.00 97.38 91 THR A CA 1
ATOM 646 C C . THR A 1 91 ? 2.016 -7.453 3.321 1.00 97.38 91 THR A C 1
ATOM 648 O O . THR A 1 91 ? 1.08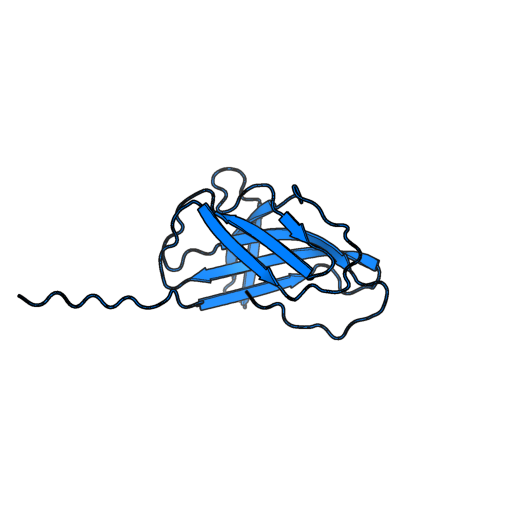6 -7.413 4.132 1.00 97.38 91 THR A O 1
ATOM 651 N N . GLY A 1 92 ? 1.825 -7.482 2.004 1.00 97.12 92 GLY A N 1
ATOM 652 C CA . GLY A 1 92 ? 0.529 -7.620 1.351 1.00 97.12 92 GLY A CA 1
ATOM 653 C C . GLY A 1 92 ? 0.546 -8.676 0.249 1.00 97.12 92 GLY A C 1
ATOM 654 O O . GLY A 1 92 ? 1.586 -9.259 -0.066 1.00 97.12 92 GLY A O 1
ATOM 655 N N . VAL A 1 93 ? -0.619 -8.876 -0.363 1.00 98.31 93 VAL A N 1
ATOM 656 C CA . VAL A 1 93 ? -0.788 -9.715 -1.553 1.00 98.31 93 VAL A CA 1
ATOM 657 C C . VAL A 1 93 ? -0.968 -8.809 -2.761 1.00 98.31 93 VAL A C 1
ATOM 659 O O . VAL A 1 93 ? -1.872 -7.978 -2.783 1.00 98.31 93 VAL A O 1
ATOM 662 N N . TRP A 1 94 ? -0.101 -8.965 -3.753 1.00 97.81 94 TRP A N 1
ATOM 663 C CA . TRP A 1 94 ? -0.163 -8.280 -5.034 1.00 97.81 94 TRP A CA 1
ATOM 664 C C . TRP A 1 94 ? -0.603 -9.252 -6.131 1.00 97.81 94 TRP A C 1
ATOM 666 O O . TRP A 1 94 ? 0.004 -10.312 -6.296 1.00 97.81 94 TRP A O 1
ATOM 676 N N . ALA A 1 95 ? -1.628 -8.858 -6.884 1.00 97.50 95 ALA A N 1
ATOM 677 C CA . ALA A 1 95 ? -2.121 -9.558 -8.062 1.00 97.50 95 ALA A CA 1
ATOM 678 C C . ALA A 1 95 ? -2.012 -8.642 -9.291 1.00 97.50 95 ALA A C 1
ATOM 680 O O . ALA A 1 95 ? -2.762 -7.670 -9.437 1.00 97.50 95 ALA A O 1
ATOM 681 N N . GLN A 1 96 ? -1.076 -8.965 -10.180 1.00 95.06 96 GLN A N 1
ATOM 682 C CA . GLN A 1 96 ? -0.702 -8.201 -11.364 1.00 95.06 96 GLN A CA 1
ATOM 683 C C . GLN A 1 96 ? -1.856 -8.077 -12.354 1.00 95.06 96 GLN A C 1
ATOM 685 O O . GLN A 1 96 ? -2.160 -6.975 -12.813 1.00 95.06 96 GLN A O 1
ATOM 690 N N . ALA A 1 97 ? -2.508 -9.199 -12.675 1.00 91.88 97 ALA A N 1
ATOM 691 C CA . ALA A 1 97 ? -3.541 -9.246 -13.708 1.00 91.88 97 ALA A CA 1
ATOM 692 C C . ALA A 1 97 ? -4.709 -8.295 -13.396 1.00 91.88 97 ALA A C 1
ATOM 694 O O . ALA A 1 97 ? -5.183 -7.574 -14.271 1.00 91.88 97 ALA A O 1
ATOM 695 N N . SER A 1 98 ? -5.134 -8.252 -12.131 1.00 90.62 98 SER A N 1
ATOM 696 C CA . SER A 1 98 ? -6.179 -7.345 -11.645 1.00 90.62 98 SER A CA 1
ATOM 697 C C . SER A 1 98 ? -5.659 -5.969 -11.219 1.00 90.62 98 SER A C 1
ATOM 699 O O . SER A 1 98 ? -6.466 -5.083 -10.940 1.00 90.62 98 SER A O 1
ATOM 701 N N . GLY A 1 99 ? -4.339 -5.776 -11.128 1.00 91.25 99 GLY A N 1
ATOM 702 C CA . GLY A 1 99 ? -3.746 -4.549 -10.599 1.00 91.25 99 GLY A CA 1
ATOM 703 C C . GLY A 1 99 ? -4.194 -4.261 -9.168 1.00 91.25 99 GLY A C 1
ATOM 704 O O . GLY A 1 99 ? -4.656 -3.153 -8.879 1.00 91.25 99 GLY A O 1
ATOM 705 N N . GLN A 1 100 ? -4.159 -5.286 -8.312 1.00 94.44 100 GLN A N 1
ATOM 706 C CA . GLN A 1 100 ? -4.736 -5.247 -6.971 1.00 94.44 100 GLN A CA 1
ATOM 707 C C . GLN A 1 100 ? -3.674 -5.480 -5.899 1.00 94.44 100 GLN A C 1
ATOM 709 O O . GLN A 1 100 ? -2.943 -6.468 -5.949 1.00 94.44 100 GLN A O 1
ATOM 714 N N . LEU A 1 101 ? -3.651 -4.599 -4.898 1.00 96.50 101 LEU A N 1
ATOM 715 C CA . LEU A 1 101 ? -2.941 -4.817 -3.644 1.00 96.50 101 LEU A CA 1
ATOM 716 C C . LEU A 1 101 ? -3.951 -5.056 -2.522 1.00 96.50 101 LEU A C 1
ATOM 718 O O . LEU A 1 101 ? -4.832 -4.229 -2.289 1.00 96.50 101 LEU A O 1
ATOM 722 N N . THR A 1 102 ? -3.761 -6.129 -1.767 1.00 97.44 102 THR A N 1
ATOM 723 C CA . THR A 1 102 ? -4.515 -6.418 -0.547 1.00 97.44 102 THR A CA 1
ATOM 724 C C . THR A 1 102 ? -3.596 -6.340 0.667 1.00 97.44 102 THR A C 1
ATOM 726 O O . THR A 1 102 ? -2.586 -7.043 0.739 1.00 97.44 102 THR A O 1
ATOM 729 N N . VAL A 1 103 ? -3.963 -5.520 1.652 1.00 96.94 103 VAL A N 1
ATOM 730 C CA . VAL A 1 103 ? -3.257 -5.387 2.936 1.00 96.94 103 VAL A CA 1
ATOM 731 C C . VAL A 1 103 ? -4.233 -5.554 4.093 1.00 96.94 103 VAL A C 1
ATOM 733 O O . VAL A 1 103 ? -5.415 -5.237 3.976 1.00 96.94 103 VAL A O 1
ATOM 736 N N . LYS A 1 104 ? -3.755 -6.063 5.228 1.00 96.31 104 LYS A N 1
ATOM 737 C CA . LYS A 1 104 ? -4.571 -6.201 6.442 1.00 96.31 104 LYS A CA 1
ATOM 738 C C . LYS A 1 104 ? -4.120 -5.216 7.504 1.00 96.31 104 LYS A C 1
ATOM 740 O O . LYS A 1 104 ? -2.920 -5.013 7.682 1.00 96.31 104 LYS A O 1
ATOM 745 N N . LEU A 1 105 ? -5.080 -4.658 8.234 1.00 95.88 105 LEU A N 1
ATOM 746 C CA . LEU A 1 105 ? -4.802 -3.900 9.445 1.00 95.88 105 LEU A CA 1
ATOM 747 C C . LEU A 1 105 ? -4.262 -4.828 10.538 1.00 95.88 105 LEU A C 1
ATOM 749 O O . LEU A 1 105 ? -4.856 -5.868 10.823 1.00 95.88 105 LEU A O 1
ATOM 753 N N . MET A 1 106 ? -3.173 -4.433 11.193 1.00 95.81 106 MET A N 1
ATOM 754 C CA . MET A 1 106 ? -2.622 -5.168 12.342 1.00 95.81 106 MET A CA 1
ATOM 755 C C . MET A 1 106 ? -3.308 -4.809 13.652 1.00 95.81 106 MET A C 1
ATOM 757 O O . MET A 1 106 ? -3.324 -5.593 14.597 1.00 95.81 106 MET A O 1
ATOM 761 N N . ARG A 1 107 ? -3.903 -3.622 13.702 1.00 94.38 107 ARG A N 1
ATOM 762 C CA . ARG A 1 107 ? -4.555 -3.071 14.885 1.00 94.38 107 ARG A CA 1
ATOM 763 C C . ARG A 1 107 ? -5.835 -2.352 14.499 1.00 94.38 107 ARG A C 1
ATOM 765 O O . ARG A 1 107 ? -6.058 -2.049 13.331 1.00 94.38 107 ARG A O 1
ATOM 772 N N . GLY A 1 108 ? -6.651 -2.057 15.505 1.00 93.31 108 GLY A N 1
ATOM 773 C CA . GLY A 1 108 ? -7.745 -1.116 15.323 1.00 93.31 108 GLY A CA 1
ATOM 774 C C . GLY A 1 108 ? -7.218 0.266 14.928 1.00 93.31 108 GLY A C 1
ATOM 775 O O . GLY A 1 108 ? -6.143 0.684 15.370 1.00 93.31 108 GLY A O 1
ATOM 776 N N . VAL A 1 109 ? -7.985 0.953 14.094 1.00 93.12 109 VAL A N 1
ATOM 777 C CA . VAL A 1 109 ? -7.758 2.334 13.661 1.00 93.12 109 VAL A CA 1
ATOM 778 C C . VAL A 1 109 ? -8.978 3.133 14.098 1.00 93.12 109 VAL A C 1
ATOM 780 O O . VAL A 1 109 ? -10.115 2.705 13.887 1.00 93.12 109 VAL A O 1
ATOM 783 N N . ARG A 1 110 ? -8.764 4.270 14.758 1.00 93.00 110 ARG A N 1
ATOM 784 C CA . ARG A 1 110 ? -9.868 5.112 15.235 1.00 93.00 110 ARG A CA 1
ATOM 785 C C . ARG A 1 110 ? -10.530 5.848 14.070 1.00 93.00 110 ARG A C 1
ATOM 787 O O . ARG A 1 110 ? -9.931 6.037 13.017 1.00 93.00 110 ARG A O 1
ATOM 794 N N . SER A 1 111 ? -11.762 6.308 14.283 1.00 90.38 111 SER A N 1
ATOM 795 C CA . SER A 1 111 ? -12.384 7.248 13.346 1.00 90.38 111 SER A CA 1
ATOM 796 C C . SER A 1 111 ? -11.474 8.456 13.134 1.00 90.38 111 SER A C 1
ATOM 798 O O . SER A 1 11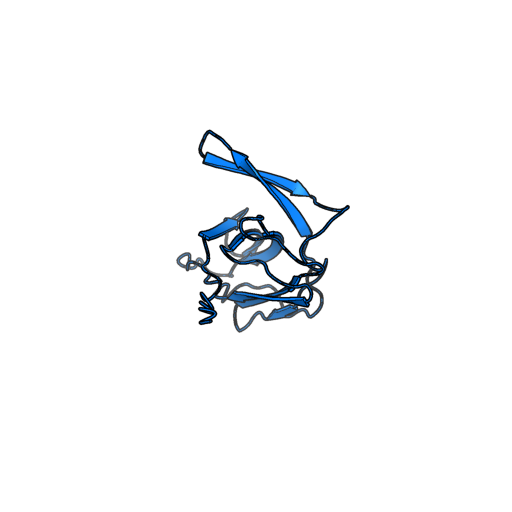1 ? -10.895 8.970 14.093 1.00 90.38 111 SER A O 1
ATOM 800 N N . SER A 1 112 ? -11.367 8.893 11.883 1.00 88.75 112 SER A N 1
ATOM 801 C CA . SER A 1 112 ? -10.555 10.031 11.448 1.00 88.75 112 SER A CA 1
ATOM 802 C C . SER A 1 112 ? -9.038 9.886 11.682 1.00 88.75 112 SER A C 1
ATOM 804 O O . SER A 1 112 ? -8.289 10.833 11.446 1.00 88.75 112 SER A O 1
ATOM 806 N N . GLU A 1 113 ? -8.553 8.708 12.083 1.00 91.56 113 GLU A N 1
ATOM 807 C CA . GLU A 1 113 ? -7.124 8.385 12.050 1.00 91.56 113 GLU A CA 1
ATOM 808 C C . GLU A 1 113 ? -6.693 8.114 10.599 1.00 91.56 113 GLU A C 1
ATOM 810 O O . GLU A 1 113 ? -7.421 7.488 9.823 1.00 91.56 113 GLU A O 1
ATOM 815 N N . VAL A 1 114 ? -5.511 8.604 10.219 1.00 92.88 114 VAL A N 1
ATOM 816 C CA . VAL A 1 114 ? -4.958 8.398 8.876 1.00 92.88 114 VAL A CA 1
ATOM 817 C C . VAL A 1 114 ? -4.225 7.063 8.828 1.00 92.88 114 VAL A C 1
ATOM 819 O O . VAL A 1 114 ? -3.259 6.840 9.555 1.00 92.88 114 VAL A O 1
ATOM 822 N N . ILE A 1 115 ? -4.659 6.185 7.930 1.00 94.88 115 ILE A N 1
ATOM 823 C CA . ILE A 1 115 ? -3.931 4.977 7.551 1.00 94.88 115 ILE A CA 1
ATOM 824 C C . ILE A 1 115 ? -3.062 5.341 6.357 1.00 94.88 115 ILE A C 1
ATOM 826 O O . ILE A 1 115 ? -3.582 5.688 5.297 1.00 94.88 115 ILE A O 1
ATOM 830 N N . ALA A 1 116 ? -1.747 5.238 6.514 1.00 95.94 116 ALA A N 1
ATOM 831 C CA . ALA A 1 116 ? -0.813 5.493 5.432 1.00 95.94 116 ALA A CA 1
ATOM 832 C C . ALA A 1 116 ? 0.177 4.345 5.263 1.00 95.94 116 ALA A C 1
ATOM 834 O O . ALA A 1 116 ? 0.688 3.790 6.239 1.00 95.94 116 ALA A O 1
ATOM 835 N N . PHE A 1 117 ? 0.446 3.979 4.013 1.00 96.81 117 PHE A N 1
ATOM 836 C CA . PHE A 1 117 ? 1.436 2.963 3.684 1.00 96.81 117 PHE A CA 1
ATOM 837 C C . PHE A 1 117 ? 1.989 3.140 2.273 1.00 96.81 117 PHE A C 1
ATOM 839 O O . PHE A 1 117 ? 1.380 3.788 1.426 1.00 96.81 117 PHE A O 1
ATOM 846 N N . ARG A 1 118 ? 3.149 2.537 2.017 1.00 97.00 118 ARG A N 1
ATOM 847 C CA . ARG A 1 118 ? 3.849 2.585 0.735 1.00 97.00 118 ARG A CA 1
ATOM 848 C C . ARG A 1 118 ? 4.257 1.195 0.277 1.00 97.00 118 ARG A C 1
ATOM 850 O O . ARG A 1 118 ? 4.699 0.376 1.076 1.00 97.00 118 ARG A O 1
ATOM 857 N N . PHE A 1 119 ? 4.158 0.948 -1.018 1.00 96.75 119 PHE A N 1
ATOM 858 C CA . PHE A 1 119 ? 4.655 -0.267 -1.662 1.00 96.75 119 PHE A CA 1
ATOM 859 C C . PHE A 1 119 ? 5.219 0.076 -3.039 1.00 96.75 119 PHE A C 1
ATOM 861 O O . PHE A 1 119 ? 5.032 1.189 -3.533 1.00 96.75 119 PHE A O 1
ATOM 868 N N . ARG A 1 120 ? 5.949 -0.859 -3.651 1.00 96.94 120 ARG A N 1
ATOM 869 C CA . ARG A 1 120 ? 6.555 -0.652 -4.969 1.00 96.94 120 ARG A CA 1
ATOM 870 C C . ARG A 1 120 ? 5.904 -1.522 -6.024 1.00 96.94 120 ARG A C 1
ATOM 872 O O . ARG A 1 120 ? 5.706 -2.715 -5.809 1.00 96.94 120 ARG A O 1
ATOM 879 N N . VAL A 1 121 ? 5.679 -0.920 -7.183 1.00 95.38 121 VAL A N 1
ATOM 880 C CA . VAL A 1 121 ? 5.339 -1.609 -8.427 1.00 95.38 121 VAL A CA 1
ATOM 881 C C . VAL A 1 121 ? 6.262 -1.149 -9.550 1.00 95.38 121 VAL A C 1
ATOM 883 O O . VAL A 1 121 ? 6.925 -0.119 -9.448 1.00 95.38 121 VAL A O 1
ATOM 886 N N . VAL A 1 122 ? 6.343 -1.921 -10.626 1.00 95.56 122 VAL A N 1
ATOM 887 C CA . VAL A 1 122 ? 6.962 -1.489 -11.879 1.00 95.56 122 VAL A CA 1
ATOM 888 C C . VAL A 1 122 ? 5.850 -0.984 -12.781 1.00 95.56 122 VAL A C 1
ATOM 890 O O . VAL A 1 122 ? 4.893 -1.714 -13.051 1.00 95.56 122 VAL A O 1
ATOM 893 N N . ASN A 1 123 ? 5.970 0.260 -13.238 1.00 91.38 123 ASN A N 1
ATOM 894 C CA . ASN A 1 123 ? 4.994 0.876 -14.128 1.00 91.38 123 ASN A CA 1
ATOM 895 C C . ASN A 1 123 ? 4.830 0.074 -15.423 1.00 91.38 123 ASN A C 1
ATOM 897 O O . ASN A 1 123 ? 5.685 -0.728 -15.806 1.00 91.38 123 ASN A O 1
ATOM 901 N N . ALA A 1 124 ? 3.731 0.320 -16.123 1.00 89.38 124 ALA A N 1
ATOM 902 C CA . ALA A 1 124 ? 3.453 -0.314 -17.400 1.00 89.38 124 ALA A CA 1
ATOM 903 C C . ALA A 1 124 ? 4.548 -0.080 -18.450 1.00 89.38 124 ALA A C 1
ATOM 905 O O . ALA A 1 124 ? 5.252 0.931 -18.423 1.00 89.38 124 ALA A O 1
ATOM 906 N N . ALA A 1 125 ? 4.692 -1.035 -19.374 1.00 86.81 125 ALA A N 1
ATOM 907 C CA . ALA A 1 125 ? 5.694 -0.969 -20.442 1.00 86.81 125 ALA A CA 1
ATOM 908 C C . ALA A 1 125 ? 5.378 0.124 -21.473 1.00 86.81 125 ALA A C 1
ATOM 910 O O . ALA A 1 125 ? 6.279 0.720 -22.057 1.00 86.81 125 ALA A O 1
ATOM 911 N N . SER A 1 126 ? 4.093 0.405 -21.670 1.00 82.25 126 SER A N 1
ATOM 912 C CA . SER A 1 126 ? 3.594 1.521 -22.463 1.00 82.25 126 SER A CA 1
ATOM 913 C C . SER A 1 126 ? 3.061 2.613 -21.545 1.00 82.25 126 SER A C 1
ATOM 915 O O . SER A 1 126 ? 2.543 2.315 -20.468 1.00 82.25 126 SER A O 1
ATOM 917 N N . ALA A 1 127 ? 3.135 3.869 -21.989 1.00 67.44 127 ALA A N 1
ATOM 918 C CA . ALA A 1 127 ? 2.411 4.948 -21.330 1.00 67.44 127 ALA A CA 1
ATOM 919 C C . ALA A 1 127 ? 0.924 4.575 -21.234 1.00 67.44 127 ALA A C 1
ATOM 921 O O . ALA A 1 127 ? 0.329 4.092 -22.200 1.00 67.44 127 ALA A O 1
ATOM 922 N N . GLN A 1 128 ? 0.353 4.756 -20.052 1.00 61.41 128 GLN A N 1
ATOM 923 C CA . GLN A 1 128 ? -1.063 4.552 -19.793 1.00 61.41 128 GLN A CA 1
ATOM 924 C C . GLN A 1 128 ? -1.650 5.890 -19.372 1.00 61.41 128 GLN A C 1
ATOM 926 O O . GLN A 1 128 ? -1.009 6.632 -18.621 1.00 61.41 128 GLN A O 1
ATOM 931 N N . ASP A 1 129 ? -2.867 6.183 -19.824 1.00 58.12 129 ASP A N 1
ATOM 932 C CA . ASP A 1 129 ? -3.636 7.263 -19.221 1.00 58.12 129 ASP A CA 1
ATOM 933 C C . ASP A 1 129 ? -3.810 6.934 -17.739 1.00 58.12 129 ASP A C 1
ATOM 935 O O . ASP A 1 129 ? -4.270 5.846 -17.381 1.00 58.12 129 ASP A O 1
ATOM 939 N N . GLY A 1 130 ? -3.375 7.855 -16.878 1.00 50.03 130 GLY A N 1
ATOM 940 C CA . GLY A 1 130 ? -3.428 7.665 -15.436 1.00 50.03 130 GLY A CA 1
ATOM 941 C C . GLY A 1 130 ? -4.868 7.412 -15.009 1.00 50.03 130 GLY A C 1
ATOM 942 O O . GLY A 1 130 ? -5.697 8.321 -15.032 1.00 50.03 130 GLY A O 1
ATOM 943 N N . LYS A 1 131 ? -5.177 6.173 -14.634 1.00 53.06 131 LYS A N 1
ATOM 944 C CA . LYS A 1 131 ? -6.485 5.824 -14.094 1.00 53.06 131 LYS A CA 1
ATOM 945 C C . LYS A 1 131 ? -6.435 6.046 -12.589 1.00 53.06 131 LYS A C 1
ATOM 947 O O . LYS A 1 131 ? -5.528 5.554 -11.924 1.00 53.06 131 LYS A O 1
ATOM 952 N N . LEU A 1 132 ? -7.393 6.801 -12.051 1.00 50.75 132 LEU A N 1
ATOM 953 C CA . LEU A 1 132 ? -7.534 6.928 -10.602 1.00 50.75 132 LEU A CA 1
ATOM 954 C C . LEU A 1 132 ? -7.793 5.532 -10.029 1.00 50.75 132 LEU A C 1
ATOM 956 O O . LEU A 1 132 ? -8.770 4.877 -10.401 1.00 50.75 132 LEU A O 1
ATOM 960 N N . ALA A 1 133 ? -6.903 5.065 -9.157 1.00 49.19 133 ALA A N 1
ATOM 961 C CA . ALA A 1 133 ? -7.134 3.823 -8.442 1.00 49.19 133 ALA A CA 1
ATOM 962 C C . ALA A 1 133 ? -8.314 4.029 -7.479 1.00 49.19 133 ALA A C 1
ATOM 964 O O . ALA A 1 133 ? -8.466 5.097 -6.882 1.00 49.19 133 ALA A O 1
ATOM 965 N N . THR A 1 134 ? -9.179 3.024 -7.373 1.00 49.09 134 THR A N 1
ATOM 966 C CA . THR A 1 134 ? -10.349 3.061 -6.485 1.00 49.09 134 THR A CA 1
ATOM 967 C C . THR A 1 134 ? -10.043 2.204 -5.262 1.00 49.09 134 THR A C 1
ATOM 969 O O . THR A 1 134 ? -9.506 1.097 -5.403 1.00 49.09 134 THR A O 1
ATOM 972 N N . ILE A 1 135 ? -10.336 2.749 -4.080 1.00 50.09 135 ILE A N 1
ATOM 973 C CA . ILE A 1 135 ? -10.165 2.097 -2.775 1.00 50.09 135 ILE A CA 1
ATOM 974 C C . ILE A 1 135 ? -11.533 1.683 -2.244 1.00 50.09 135 ILE A C 1
ATOM 976 O O . ILE A 1 135 ? -12.460 2.517 -2.355 1.00 50.09 135 ILE A O 1
#

Foldseek 3Di:
DDDDDDPDDWDKPDWDWDWPDLDAQDKIKIKTKTATQAKDFFFDKDKKFDQAQFPDAWDQFFFKFWWDWDADPVGDIDIDTDPPQGQWDRGWTADHHGSMTMITGRGMDGHGGMTMMMTIIGHHNDRDDDDPIDD

Radius of gyration: 16.05 Å; chains: 1; bounding box: 47×38×48 Å

Organism: NCBI:txid464990

pLDDT: mean 86.32, std 15.33, range [37.34, 98.31]

Secondary structure (DSSP, 8-state):
-----------EEEEEEEES---TT-EEEEEEEEEESS-B-TTPEEEEB--TT--PPPEEEEE-EEEEEEE-TTSSEEEEE--SS-SB-SEEEEETTTTEEEEEBSS-B-TTPEEEEEEEEEPPSS----PPPB-

Sequence (135 aa):
SGVIFASEPARLEVAELEETTRVSSASNSITVRLRTGAALSSATTITLTGLTGTQSADSANVVVQSLSCEPLSAGGWNCEDQLNFPAVNATGVWAQASGQLTVKLMRGVRSSEVIAFRFRVVNAASAQDGKLATI